Protein AF-A0AAW0KXF0-F1 (afdb_monomer)

Organism: Quercus suber (NCBI:txid58331)

Nearest PDB structures (foldseek):
  2ylj-assembly1_A  TM=8.358E-01  e=3.929E-02  Armoracia rusticana

Foldseek 3Di:
DPVVLVVVCCVQQPPDDPPDNDTDDQLAPPNVDPWLVSQVCVVVVNGPDPVSHDPVCNVDGPVVVVVVVVVVVVVVPPPDDDDCGCVVPPDPD

Solvent-accessible surface area (backbone atoms only — not comparable to full-atom values): 5871 Å² total; per-residue (Å²): 109,34,70,69,55,51,53,50,46,52,69,63,50,55,97,72,56,99,85,52,93,76,68,79,76,80,65,44,97,54,80,91,56,94,70,43,61,48,27,42,36,19,71,67,27,48,40,82,53,94,81,49,68,48,71,66,34,40,79,30,58,68,56,35,54,51,52,50,55,52,52,50,54,54,59,72,60,56,89,63,75,60,89,78,50,62,67,95,58,72,75,93,120

Radius of gyration: 19.14 Å; Cα contacts (8 Å, |Δi|>4): 65; chains: 1; bounding box: 47×27×45 Å

Structure (mmCIF, N/CA/C/O backbone):
data_AF-A0AAW0KXF0-F1
#
_entry.id   AF-A0AAW0KXF0-F1
#
loop_
_atom_site.group_PDB
_atom_site.id
_atom_site.type_symbol
_atom_site.label_atom_id
_atom_site.label_alt_id
_atom_site.label_comp_id
_atom_site.label_asym_id
_atom_site.label_entity_id
_atom_site.label_seq_id
_atom_site.pdbx_PDB_ins_code
_atom_site.Cartn_x
_atom_site.Cartn_y
_atom_site.Cartn_z
_atom_site.occupancy
_atom_site.B_iso_or_equiv
_atom_site.auth_seq_id
_atom_site.auth_comp_id
_atom_site.auth_asym_id
_atom_site.auth_atom_id
_atom_site.pdbx_PDB_model_num
ATOM 1 N N . MET A 1 1 ? 13.221 -8.656 -6.657 1.00 86.00 1 MET A N 1
ATOM 2 C CA . MET A 1 1 ? 12.964 -7.206 -6.759 1.00 86.00 1 MET A CA 1
ATOM 3 C C . MET A 1 1 ? 13.488 -6.741 -8.105 1.00 86.00 1 MET A C 1
ATOM 5 O O . MET A 1 1 ? 14.513 -7.252 -8.541 1.00 86.00 1 MET A O 1
ATOM 9 N N . GLU A 1 2 ? 12.760 -5.870 -8.795 1.00 94.62 2 GLU A N 1
ATOM 10 C CA . GLU A 1 2 ? 13.165 -5.325 -10.094 1.00 94.62 2 GLU A CA 1
ATOM 11 C C . GLU A 1 2 ? 14.437 -4.463 -9.927 1.00 94.62 2 GLU A C 1
ATOM 13 O O . GLU A 1 2 ? 14.457 -3.623 -9.026 1.00 94.62 2 GLU A O 1
ATOM 18 N N . PRO A 1 3 ? 15.503 -4.640 -10.737 1.00 96.50 3 PRO A N 1
ATOM 19 C CA . PRO A 1 3 ? 16.804 -4.012 -10.471 1.00 96.50 3 PRO A CA 1
ATOM 20 C C . PRO A 1 3 ?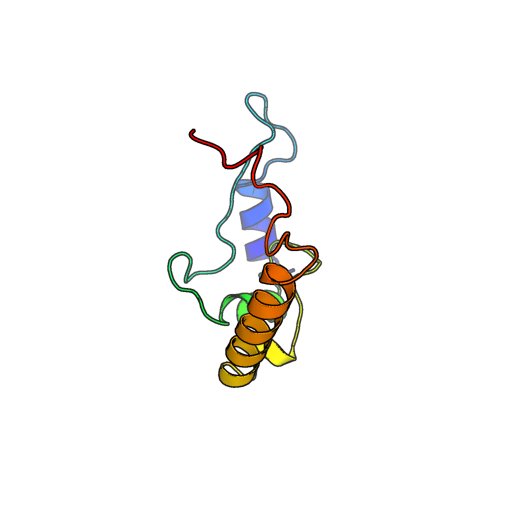 16.795 -2.479 -10.414 1.00 96.50 3 PRO A C 1
ATOM 22 O O . PRO A 1 3 ? 17.482 -1.889 -9.579 1.00 96.50 3 PRO A O 1
ATOM 25 N N . ARG A 1 4 ? 16.025 -1.806 -11.280 1.00 95.50 4 ARG A N 1
ATOM 26 C CA . ARG A 1 4 ? 15.929 -0.337 -11.265 1.00 95.50 4 ARG A CA 1
ATOM 27 C C . ARG A 1 4 ? 15.165 0.145 -10.040 1.00 95.50 4 ARG A C 1
ATOM 29 O O . ARG A 1 4 ? 15.561 1.138 -9.437 1.00 95.50 4 ARG A O 1
ATOM 36 N N . PHE A 1 5 ? 14.111 -0.563 -9.649 1.00 94.25 5 PHE A N 1
ATOM 37 C CA . PHE A 1 5 ? 13.385 -0.290 -8.417 1.00 94.25 5 PHE A CA 1
ATOM 38 C C . PHE A 1 5 ? 14.258 -0.506 -7.175 1.00 94.25 5 PHE A C 1
ATOM 40 O O . PHE A 1 5 ? 14.268 0.340 -6.289 1.00 94.25 5 PHE A O 1
ATOM 47 N N . GLU A 1 6 ? 15.073 -1.563 -7.135 1.00 94.62 6 GLU A N 1
ATOM 48 C CA . GLU A 1 6 ? 16.044 -1.764 -6.054 1.00 94.62 6 GLU A CA 1
ATOM 49 C C . GLU A 1 6 ? 17.046 -0.601 -5.974 1.00 94.62 6 GLU A C 1
ATOM 51 O O . GLU A 1 6 ? 17.306 -0.078 -4.888 1.00 94.62 6 GLU A O 1
ATOM 56 N N . ALA A 1 7 ? 17.592 -0.164 -7.113 1.00 95.00 7 ALA A N 1
ATOM 57 C CA . ALA A 1 7 ? 18.496 0.983 -7.162 1.00 95.00 7 ALA A CA 1
ATOM 58 C C . ALA A 1 7 ? 17.813 2.271 -6.667 1.00 95.00 7 ALA A C 1
ATOM 60 O O . ALA A 1 7 ? 18.405 3.018 -5.886 1.00 95.00 7 ALA A O 1
ATOM 61 N N . PHE A 1 8 ? 16.555 2.497 -7.058 1.00 93.31 8 PHE A N 1
ATOM 62 C CA . PHE A 1 8 ? 15.735 3.606 -6.571 1.00 93.31 8 PHE A CA 1
ATOM 63 C C . PHE A 1 8 ? 15.535 3.550 -5.048 1.00 93.31 8 PHE A C 1
ATOM 65 O O . PHE A 1 8 ? 15.741 4.557 -4.370 1.00 93.31 8 PHE A O 1
ATOM 72 N N . LEU A 1 9 ? 15.199 2.385 -4.487 1.00 92.50 9 LEU A N 1
ATOM 73 C CA . LEU A 1 9 ? 15.039 2.219 -3.040 1.00 92.50 9 LEU A CA 1
ATOM 74 C C . LEU A 1 9 ? 16.353 2.456 -2.292 1.00 92.50 9 LEU A C 1
ATOM 76 O O . LEU A 1 9 ? 16.358 3.148 -1.283 1.00 92.50 9 LEU A O 1
ATOM 80 N N . ARG A 1 10 ? 17.486 1.950 -2.793 1.00 91.88 10 ARG A N 1
ATOM 81 C CA . ARG A 1 10 ? 18.803 2.179 -2.169 1.00 91.88 10 ARG A CA 1
ATOM 82 C C . ARG A 1 10 ? 19.201 3.657 -2.142 1.00 91.88 10 ARG A C 1
ATOM 84 O O . ARG A 1 10 ? 19.896 4.065 -1.215 1.00 91.88 10 ARG A O 1
ATOM 91 N N . LEU A 1 11 ? 18.777 4.436 -3.140 1.00 90.94 11 LEU A N 1
ATOM 92 C CA . LEU A 1 11 ? 19.018 5.879 -3.201 1.00 90.94 11 LEU A CA 1
ATOM 93 C C . LEU A 1 11 ? 18.158 6.647 -2.181 1.00 90.94 11 LEU A C 1
ATOM 95 O O . LEU A 1 11 ? 18.667 7.532 -1.502 1.00 90.94 11 LEU A O 1
ATOM 99 N N . ASN A 1 12 ? 16.871 6.305 -2.069 1.00 90.06 12 ASN A N 1
ATOM 100 C CA . ASN A 1 12 ? 15.914 7.016 -1.207 1.00 90.06 12 ASN A CA 1
ATOM 101 C C . ASN A 1 12 ? 15.923 6.526 0.253 1.00 90.06 12 ASN A C 1
ATOM 103 O O . ASN A 1 12 ? 15.557 7.261 1.171 1.00 90.06 12 ASN A O 1
ATOM 107 N N . CYS A 1 13 ? 16.372 5.294 0.486 1.00 89.44 13 CYS A N 1
ATOM 108 C CA . CYS A 1 13 ? 16.456 4.658 1.797 1.00 89.44 13 CYS A CA 1
ATOM 109 C C . CYS A 1 13 ? 17.915 4.279 2.110 1.00 89.44 13 CYS A C 1
ATOM 111 O O . CYS A 1 13 ? 18.275 3.096 2.075 1.00 89.44 13 CYS A O 1
ATOM 113 N N . PRO A 1 14 ? 18.789 5.262 2.395 1.00 86.06 14 PRO A N 1
ATOM 114 C CA . PRO A 1 14 ? 20.182 4.984 2.712 1.00 86.06 14 PRO A CA 1
ATOM 115 C C . PRO A 1 14 ? 20.285 4.178 4.014 1.00 86.06 14 PRO A C 1
ATOM 117 O O . PRO A 1 14 ? 19.593 4.451 4.991 1.00 86.06 14 PRO A O 1
ATOM 120 N N . LYS A 1 15 ? 21.196 3.196 4.052 1.00 81.69 15 LYS A N 1
ATOM 121 C CA . LYS A 1 15 ? 21.423 2.351 5.244 1.00 81.69 15 LYS A CA 1
ATOM 122 C C . LYS A 1 15 ? 21.888 3.134 6.474 1.00 81.69 15 LYS A C 1
ATOM 124 O O . LYS A 1 15 ? 21.740 2.648 7.588 1.00 81.69 15 LYS A O 1
ATOM 129 N N . TRP A 1 16 ? 22.498 4.293 6.254 1.00 80.62 16 TRP A N 1
ATOM 130 C CA . TRP A 1 16 ? 23.027 5.164 7.290 1.00 80.62 16 TRP A CA 1
ATOM 131 C C . TRP A 1 16 ? 22.574 6.588 7.013 1.00 80.62 16 TRP A C 1
ATOM 133 O O . TRP A 1 16 ? 22.808 7.121 5.930 1.00 80.62 16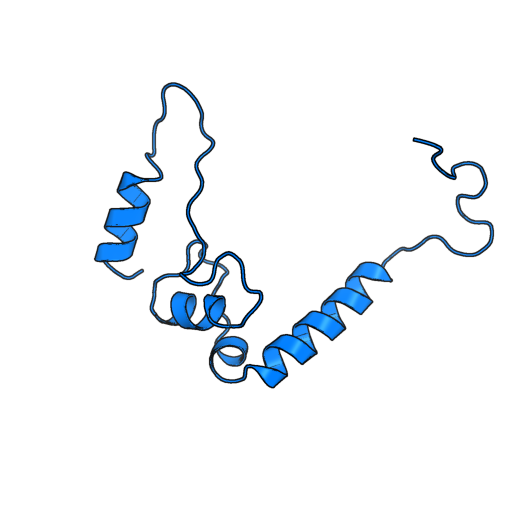 TRP A O 1
ATOM 143 N N . SER A 1 17 ? 21.945 7.197 8.009 1.00 79.00 17 SER A N 1
ATOM 144 C CA . SER A 1 17 ? 21.543 8.595 7.998 1.00 79.00 17 SER A CA 1
ATOM 145 C C . SER A 1 17 ? 22.079 9.251 9.261 1.00 79.00 17 SER A C 1
ATOM 147 O O . SER A 1 17 ? 21.911 8.728 10.359 1.00 79.00 17 SER A O 1
ATOM 149 N N . LEU A 1 18 ? 22.744 10.393 9.101 1.00 77.88 18 LEU A N 1
ATOM 150 C CA . LEU A 1 18 ? 23.307 11.159 10.218 1.00 77.88 18 LEU A CA 1
ATOM 151 C C . LEU A 1 18 ? 22.243 11.975 10.969 1.00 77.88 18 LEU A C 1
ATOM 153 O O . LEU A 1 18 ? 22.534 12.524 12.026 1.00 77.88 18 LEU A O 1
ATOM 157 N N . ILE A 1 19 ? 21.032 12.078 10.410 1.00 80.38 19 ILE A N 1
ATOM 158 C CA . ILE A 1 19 ? 19.969 12.971 10.892 1.00 80.38 19 ILE A CA 1
ATOM 159 C C . ILE A 1 19 ? 18.780 12.167 11.432 1.00 80.38 19 ILE A C 1
ATOM 161 O O . ILE A 1 19 ? 18.238 12.502 12.480 1.00 80.38 19 ILE A O 1
ATOM 165 N N . SER A 1 20 ? 18.354 11.112 10.726 1.00 79.25 20 SER A N 1
ATOM 166 C CA . SER A 1 20 ? 17.184 10.309 11.106 1.00 79.25 20 SER A CA 1
ATOM 167 C C . SER A 1 20 ? 17.155 8.951 10.409 1.00 79.25 20 SER A C 1
ATOM 169 O O . SER A 1 20 ? 17.37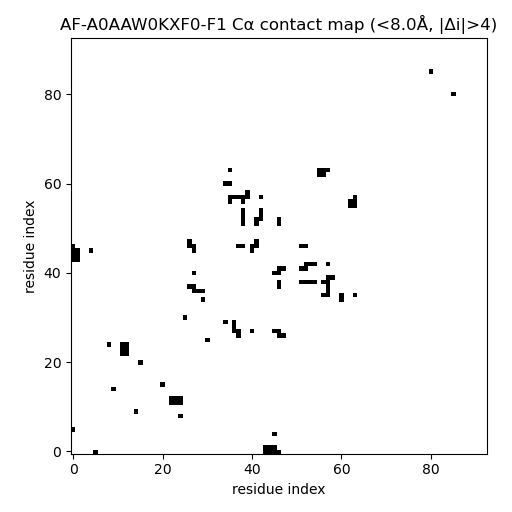8 8.872 9.203 1.00 79.25 20 SER A O 1
ATOM 171 N N . ASN A 1 21 ? 16.786 7.899 11.141 1.00 78.69 21 ASN A N 1
ATOM 172 C CA . ASN A 1 21 ? 16.544 6.561 10.584 1.00 78.69 21 ASN A CA 1
ATOM 173 C C . ASN A 1 21 ? 15.164 6.423 9.910 1.00 78.69 21 ASN A C 1
ATOM 175 O O . ASN A 1 21 ? 14.820 5.341 9.437 1.00 78.69 21 ASN A O 1
ATOM 179 N N . LEU A 1 22 ? 14.361 7.491 9.887 1.00 80.75 22 LEU A N 1
ATOM 180 C CA . LEU A 1 22 ? 13.078 7.529 9.192 1.00 80.75 22 LEU A CA 1
ATOM 181 C C . LEU A 1 22 ? 13.275 7.958 7.736 1.00 80.75 22 LEU A C 1
ATOM 183 O O . LEU A 1 22 ? 13.806 9.028 7.450 1.00 80.75 22 LEU A O 1
ATOM 187 N N . THR A 1 23 ? 12.794 7.119 6.828 1.00 86.38 23 THR A N 1
ATOM 188 C CA . THR A 1 23 ? 12.668 7.386 5.393 1.00 86.38 23 THR A CA 1
ATOM 189 C C . THR A 1 23 ? 11.287 6.921 4.941 1.00 86.38 23 THR A C 1
ATOM 191 O O . THR A 1 23 ? 10.650 6.109 5.617 1.00 86.38 23 THR A O 1
ATOM 194 N N . PHE A 1 24 ? 10.813 7.442 3.815 1.00 87.94 24 PHE A N 1
ATOM 195 C CA . PHE A 1 24 ? 9.575 7.003 3.194 1.00 87.94 24 PHE A CA 1
ATOM 196 C C . PHE A 1 24 ? 9.777 6.860 1.689 1.00 87.94 24 PHE A C 1
ATOM 198 O O . PHE A 1 24 ? 10.544 7.593 1.066 1.00 87.94 24 PHE A O 1
ATOM 205 N N . VAL A 1 25 ? 9.056 5.910 1.111 1.00 91.81 25 VAL A N 1
ATOM 206 C CA . VAL A 1 25 ? 8.915 5.727 -0.331 1.00 91.81 25 VAL A CA 1
ATOM 207 C C . VAL A 1 25 ? 7.457 5.426 -0.617 1.00 91.81 25 VAL A C 1
ATOM 209 O O . VAL A 1 25 ? 6.739 4.899 0.233 1.00 91.81 25 VAL A O 1
ATOM 212 N N . LEU A 1 26 ? 7.022 5.780 -1.816 1.00 91.25 26 LEU A N 1
ATOM 213 C CA . LEU A 1 26 ? 5.686 5.460 -2.286 1.00 91.25 26 LEU A CA 1
ATOM 214 C C . LEU A 1 26 ? 5.591 3.948 -2.542 1.00 91.25 26 LEU A C 1
ATOM 216 O O . LEU A 1 26 ? 6.521 3.353 -3.089 1.00 91.25 26 LEU A O 1
ATOM 220 N N . ASN A 1 27 ? 4.492 3.335 -2.107 1.00 88.00 27 ASN A N 1
ATOM 221 C CA . ASN A 1 27 ? 4.232 1.900 -2.243 1.00 88.00 27 ASN A CA 1
ATOM 222 C C . ASN A 1 27 ? 3.949 1.496 -3.702 1.00 88.00 27 ASN A C 1
ATOM 224 O O . ASN A 1 27 ? 4.354 0.413 -4.118 1.00 88.00 27 ASN A O 1
ATOM 228 N N . ASP A 1 28 ? 3.292 2.370 -4.470 1.00 92.50 28 ASP A N 1
ATOM 229 C CA . ASP A 1 28 ? 2.977 2.211 -5.893 1.00 92.50 28 ASP A CA 1
ATOM 230 C C . ASP A 1 28 ? 2.761 3.593 -6.576 1.00 92.50 28 ASP A C 1
ATOM 232 O O . ASP A 1 28 ? 2.910 4.629 -5.924 1.00 92.50 28 ASP A O 1
ATOM 236 N N . PRO A 1 29 ? 2.484 3.663 -7.895 1.00 92.44 29 PRO A N 1
ATOM 237 C CA . PRO A 1 29 ? 2.217 4.925 -8.597 1.00 92.44 29 PRO A CA 1
ATOM 238 C C . PRO A 1 29 ? 0.868 5.606 -8.291 1.00 92.44 29 PRO A C 1
ATOM 240 O O . PRO A 1 29 ? 0.697 6.763 -8.676 1.00 92.44 29 PRO A O 1
ATOM 243 N N . THR A 1 30 ? -0.091 4.933 -7.648 1.00 94.88 30 THR A N 1
ATOM 244 C CA . THR A 1 30 ? -1.448 5.435 -7.362 1.00 94.88 30 THR A CA 1
ATOM 245 C C . THR A 1 30 ? -1.618 5.790 -5.883 1.00 94.88 30 THR A C 1
ATOM 247 O O . THR A 1 30 ? -2.640 5.531 -5.266 1.00 94.88 30 THR A O 1
ATOM 250 N N . THR A 1 31 ? -0.651 6.510 -5.315 1.00 89.75 31 THR A N 1
ATOM 251 C CA . THR A 1 31 ? -0.501 6.736 -3.859 1.00 89.75 31 THR A CA 1
ATOM 252 C C . THR A 1 31 ? -1.646 7.427 -3.128 1.00 89.75 31 THR A C 1
ATOM 254 O O . THR A 1 31 ? -1.659 7.466 -1.900 1.00 89.75 31 THR A O 1
ATOM 257 N N . PHE A 1 32 ? -2.571 8.040 -3.860 1.00 93.31 32 PHE A N 1
ATOM 258 C CA . PHE A 1 32 ? -3.747 8.713 -3.307 1.00 93.31 32 PHE A CA 1
ATOM 259 C C . PHE A 1 32 ? -5.052 7.981 -3.638 1.00 93.31 32 PHE A C 1
ATOM 261 O O . PHE A 1 32 ? -6.133 8.498 -3.363 1.00 93.31 32 PHE A O 1
ATOM 268 N N . ILE A 1 33 ? -4.959 6.798 -4.243 1.00 95.50 33 ILE A N 1
ATOM 269 C CA . ILE A 1 33 ? -6.082 5.968 -4.654 1.00 95.50 33 ILE A CA 1
ATOM 270 C C . ILE A 1 33 ? -5.951 4.634 -3.928 1.00 95.50 33 ILE A C 1
ATOM 272 O O . ILE A 1 33 ? -4.888 4.027 -3.879 1.00 95.50 33 ILE A O 1
ATOM 276 N N . PHE A 1 34 ? -7.052 4.176 -3.343 1.00 94.88 34 PHE A N 1
ATOM 277 C CA . PHE A 1 34 ? -7.118 2.836 -2.786 1.00 94.88 34 PHE A CA 1
ATOM 278 C C . PHE A 1 34 ? -7.559 1.883 -3.897 1.00 94.88 34 PHE A C 1
ATOM 280 O O . PHE A 1 34 ? -8.717 1.923 -4.306 1.00 94.88 34 PHE A O 1
ATOM 287 N N . ASP A 1 35 ? -6.640 1.073 -4.413 1.00 95.19 35 ASP A N 1
ATOM 288 C CA . ASP A 1 35 ? -6.876 0.115 -5.493 1.00 95.19 35 ASP A CA 1
ATOM 289 C C . ASP A 1 35 ? -5.972 -1.128 -5.341 1.00 95.19 35 ASP A C 1
ATOM 291 O O . ASP A 1 35 ? -5.270 -1.293 -4.343 1.00 95.19 35 ASP A O 1
ATOM 295 N N . ASN A 1 36 ? -6.015 -2.044 -6.313 1.00 94.50 36 ASN A N 1
ATOM 296 C CA . ASN A 1 36 ? -5.188 -3.252 -6.313 1.00 94.50 36 ASN A CA 1
ATOM 297 C C . ASN A 1 36 ? -3.874 -3.112 -7.109 1.00 94.50 36 ASN A C 1
ATOM 299 O O . ASN A 1 36 ? -3.156 -4.105 -7.283 1.00 94.50 36 ASN A O 1
ATOM 303 N N . LEU A 1 37 ? -3.533 -1.908 -7.586 1.00 94.56 37 LEU A N 1
ATOM 304 C CA . LEU A 1 37 ? -2.293 -1.651 -8.320 1.00 94.56 37 LEU A CA 1
ATOM 305 C C . LEU A 1 37 ? -1.063 -1.881 -7.434 1.00 94.56 37 LEU A C 1
ATOM 307 O O . LEU A 1 37 ? -0.009 -2.285 -7.933 1.00 94.56 37 LEU A O 1
ATOM 311 N N . TYR A 1 38 ? -1.222 -1.725 -6.122 1.00 93.94 38 TYR A N 1
ATOM 312 C CA . TYR A 1 38 ? -0.275 -2.174 -5.109 1.00 93.94 38 TYR A CA 1
ATOM 313 C C . TYR A 1 38 ? 0.180 -3.629 -5.327 1.00 93.94 38 TYR A C 1
ATOM 315 O O . TYR A 1 38 ? 1.373 -3.898 -5.496 1.00 93.94 38 TYR A O 1
ATOM 323 N N . TYR A 1 39 ? -0.767 -4.570 -5.412 1.00 93.69 39 TYR A N 1
ATOM 324 C CA . TYR A 1 39 ? -0.465 -5.997 -5.575 1.00 93.69 39 TYR A CA 1
ATOM 325 C C . TYR A 1 39 ? 0.094 -6.310 -6.965 1.00 93.69 39 TYR A C 1
ATOM 327 O O . TYR A 1 39 ? 1.018 -7.115 -7.096 1.00 93.69 39 TYR A O 1
ATOM 335 N N . LEU A 1 40 ? -0.406 -5.635 -8.006 1.00 92.81 40 LEU A N 1
ATOM 336 C CA . LEU A 1 40 ? 0.135 -5.751 -9.365 1.00 92.81 40 LEU A CA 1
ATOM 337 C C . LEU A 1 40 ? 1.618 -5.350 -9.422 1.00 92.81 40 LEU A C 1
ATOM 339 O O . LEU A 1 40 ? 2.439 -6.080 -9.984 1.00 92.81 40 LEU A O 1
ATOM 343 N N . ASN A 1 41 ? 1.989 -4.229 -8.797 1.00 92.69 41 ASN A N 1
ATOM 344 C CA . ASN A 1 41 ? 3.385 -3.797 -8.709 1.00 92.69 41 ASN A CA 1
ATOM 345 C C . ASN A 1 41 ? 4.229 -4.752 -7.863 1.00 92.69 41 ASN A C 1
ATOM 347 O O . ASN A 1 41 ? 5.353 -5.079 -8.257 1.00 92.69 41 ASN A O 1
ATOM 351 N N . ALA A 1 42 ? 3.694 -5.242 -6.742 1.00 92.75 42 ALA A N 1
ATOM 352 C CA . ALA A 1 42 ? 4.375 -6.217 -5.899 1.00 92.75 42 ALA A CA 1
ATOM 353 C C . ALA A 1 42 ? 4.750 -7.488 -6.679 1.00 92.75 42 ALA A C 1
ATOM 355 O O . ALA A 1 42 ? 5.917 -7.893 -6.660 1.00 92.75 42 ALA A O 1
ATOM 356 N N . MET A 1 43 ? 3.814 -8.051 -7.455 1.00 91.44 43 MET A N 1
ATOM 357 C CA . MET A 1 43 ? 4.081 -9.194 -8.340 1.00 91.44 43 MET A CA 1
ATOM 358 C C . MET A 1 43 ? 5.111 -8.878 -9.430 1.00 91.44 43 MET A C 1
ATOM 360 O O . MET A 1 43 ? 5.939 -9.723 -9.765 1.00 91.44 43 MET A O 1
ATOM 364 N N . GLY A 1 44 ? 5.111 -7.646 -9.947 1.00 91.56 44 GLY A N 1
ATOM 365 C CA . GLY A 1 44 ? 6.116 -7.143 -10.889 1.00 91.56 44 GLY A CA 1
ATOM 366 C C . GLY A 1 44 ? 7.507 -6.917 -10.278 1.00 91.56 44 GLY A C 1
ATOM 367 O O . GLY A 1 44 ? 8.389 -6.363 -10.935 1.00 91.56 44 GLY A O 1
ATOM 368 N N . GLY A 1 45 ? 7.722 -7.302 -9.016 1.00 92.19 45 GLY A N 1
ATOM 369 C CA . GLY A 1 45 ? 8.982 -7.121 -8.302 1.00 92.19 45 GLY A CA 1
ATOM 370 C C . GLY A 1 45 ? 9.205 -5.699 -7.785 1.00 92.19 45 GLY A C 1
ATOM 371 O O . GLY A 1 45 ? 10.336 -5.383 -7.408 1.00 92.19 45 GLY A O 1
ATOM 372 N N . ARG A 1 46 ? 8.158 -4.865 -7.762 1.00 93.25 46 ARG A N 1
ATOM 373 C CA . ARG A 1 46 ? 8.164 -3.473 -7.282 1.00 93.25 46 ARG A CA 1
ATOM 374 C C . ARG A 1 46 ? 7.486 -3.294 -5.914 1.00 93.25 46 ARG A C 1
ATOM 376 O O . ARG A 1 46 ? 7.150 -2.180 -5.542 1.00 93.25 46 ARG A O 1
ATOM 383 N N . GLY A 1 47 ? 7.289 -4.375 -5.159 1.00 91.56 47 GLY A N 1
ATOM 384 C CA . GLY A 1 47 ? 6.795 -4.308 -3.779 1.00 91.56 47 GLY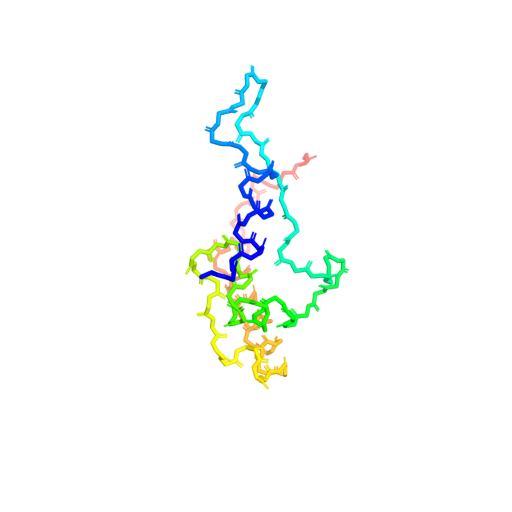 A CA 1
ATOM 385 C C . GLY A 1 47 ? 7.882 -3.796 -2.834 1.00 91.56 47 GLY A C 1
ATOM 386 O O . GLY A 1 47 ? 9.041 -4.204 -2.954 1.00 91.56 47 GLY A O 1
ATOM 387 N N . VAL A 1 48 ? 7.523 -2.898 -1.915 1.00 91.19 48 VAL A N 1
ATOM 388 C CA . VAL A 1 48 ? 8.472 -2.293 -0.964 1.00 91.19 48 VAL A CA 1
ATOM 389 C C . VAL A 1 48 ? 8.807 -3.268 0.165 1.00 91.19 48 VAL A C 1
ATOM 391 O O . VAL A 1 48 ? 9.979 -3.402 0.527 1.00 91.19 48 VAL A O 1
ATOM 394 N N . LEU A 1 49 ? 7.814 -3.980 0.705 1.00 87.94 49 LEU A N 1
ATOM 395 C CA . LEU A 1 49 ? 8.021 -4.968 1.757 1.00 87.94 49 LEU A CA 1
ATOM 396 C C . LEU A 1 49 ? 7.957 -6.384 1.179 1.00 87.94 49 LEU A C 1
ATOM 398 O O . LEU A 1 49 ? 7.244 -6.692 0.227 1.00 87.94 49 LEU A O 1
ATOM 402 N N . ARG A 1 50 ? 8.709 -7.301 1.794 1.00 77.56 50 ARG A N 1
ATOM 403 C CA . ARG A 1 50 ? 8.760 -8.710 1.364 1.00 77.56 50 ARG A CA 1
ATOM 404 C C . ARG A 1 50 ? 7.442 -9.465 1.560 1.00 77.56 50 ARG A C 1
ATOM 406 O O . ARG A 1 50 ? 7.299 -10.535 0.981 1.00 77.56 50 ARG A O 1
ATOM 413 N N . ILE A 1 51 ? 6.540 -8.948 2.391 1.00 83.50 51 ILE A N 1
ATOM 414 C CA . ILE A 1 51 ? 5.258 -9.583 2.724 1.00 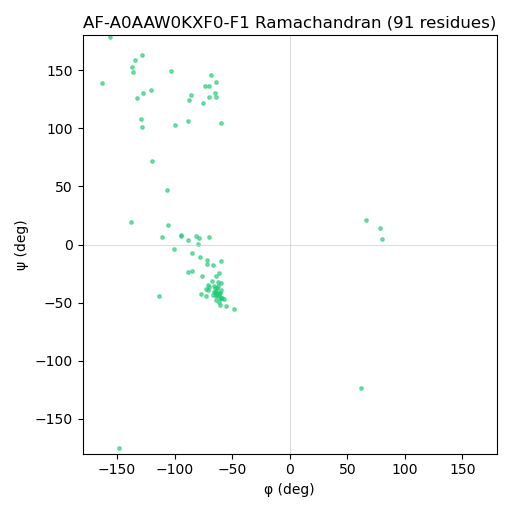83.50 51 ILE A CA 1
ATOM 415 C C . ILE A 1 51 ? 4.155 -9.258 1.699 1.00 83.50 51 ILE A C 1
ATOM 417 O O . ILE A 1 51 ? 3.090 -9.858 1.739 1.00 83.50 51 ILE A O 1
ATOM 421 N N . ASP A 1 52 ? 4.422 -8.362 0.746 1.00 75.88 52 ASP A N 1
ATOM 422 C CA . ASP A 1 52 ? 3.395 -7.682 -0.058 1.00 75.88 52 ASP A CA 1
ATOM 423 C C . ASP A 1 52 ? 2.849 -8.501 -1.243 1.00 75.88 52 ASP A C 1
ATOM 425 O O . ASP A 1 52 ? 2.114 -7.980 -2.081 1.00 75.88 52 ASP A O 1
ATOM 429 N N . VAL A 1 53 ? 3.220 -9.779 -1.369 1.00 73.25 53 VAL A N 1
ATOM 430 C CA . VAL A 1 53 ? 2.887 -10.582 -2.553 1.00 73.25 53 VAL A CA 1
ATOM 431 C C . VAL A 1 53 ? 1.680 -11.475 -2.279 1.00 73.25 53 VAL A C 1
ATOM 433 O O . VAL A 1 53 ? 1.819 -12.539 -1.684 1.00 73.25 53 VAL A O 1
ATOM 436 N N . GLU A 1 54 ? 0.515 -11.065 -2.788 1.00 81.00 54 GLU A N 1
ATOM 437 C CA . GLU A 1 54 ? -0.702 -11.885 -2.857 1.00 81.00 54 GLU A CA 1
ATOM 438 C C . GLU A 1 54 ? -1.272 -11.859 -4.282 1.00 81.00 54 GLU A C 1
ATOM 440 O O . GLU A 1 54 ? -1.804 -10.848 -4.749 1.00 81.00 54 GLU A O 1
ATOM 445 N N . MET A 1 55 ? -1.141 -12.980 -4.996 1.00 82.06 55 MET A N 1
ATOM 446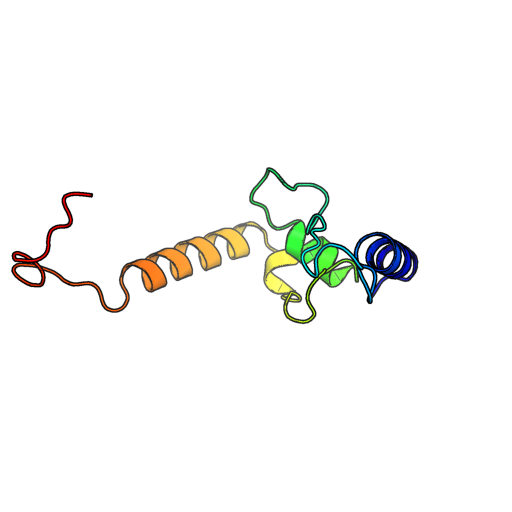 C CA . MET A 1 55 ? -1.438 -13.057 -6.431 1.00 82.06 55 MET A CA 1
ATOM 447 C C . MET A 1 55 ? -2.923 -12.839 -6.742 1.00 82.06 55 MET A C 1
ATOM 449 O O . MET A 1 55 ? -3.253 -12.208 -7.746 1.00 82.06 55 MET A O 1
ATOM 453 N N . HIS A 1 56 ? -3.819 -13.319 -5.875 1.00 88.31 56 HIS A N 1
ATOM 454 C CA . HIS A 1 56 ? -5.264 -13.255 -6.114 1.00 88.31 56 HIS A CA 1
ATOM 455 C C . HIS A 1 56 ? -5.806 -11.824 -6.097 1.00 88.31 56 HIS A C 1
ATOM 457 O O . HIS A 1 56 ? -6.755 -11.517 -6.812 1.00 88.31 56 HIS A O 1
ATOM 463 N N . PHE A 1 57 ? -5.210 -10.932 -5.304 1.00 92.50 57 PHE A N 1
ATOM 464 C CA . PHE A 1 57 ? -5.637 -9.532 -5.249 1.00 92.50 57 PHE A CA 1
ATOM 465 C C . PHE A 1 57 ? -5.163 -8.726 -6.455 1.00 92.50 57 PHE A C 1
ATOM 467 O O . PHE A 1 57 ? -5.819 -7.768 -6.861 1.00 92.50 57 PHE A O 1
ATOM 474 N N . ALA A 1 58 ? -4.057 -9.129 -7.076 1.00 92.19 58 ALA A N 1
ATOM 475 C CA . ALA A 1 58 ? -3.562 -8.468 -8.271 1.00 92.19 58 ALA A CA 1
ATOM 476 C C . ALA A 1 58 ? -4.423 -8.768 -9.511 1.00 92.19 58 ALA A C 1
ATOM 478 O O . ALA A 1 58 ? -4.635 -7.885 -10.338 1.00 92.19 58 ALA A O 1
ATOM 479 N N . THR A 1 59 ? -4.922 -9.999 -9.650 1.00 93.62 59 THR A N 1
ATOM 480 C CA . THR A 1 59 ? -5.673 -10.435 -10.840 1.00 93.62 59 THR A CA 1
ATOM 481 C C . THR A 1 59 ? -7.174 -10.176 -10.753 1.00 93.62 59 THR A C 1
ATOM 483 O O . THR A 1 59 ? -7.814 -10.044 -11.794 1.00 93.62 59 THR A O 1
ATOM 486 N N . ASP A 1 60 ? -7.732 -10.069 -9.545 1.00 94.50 60 ASP A N 1
ATOM 487 C CA . ASP A 1 60 ? -9.156 -9.821 -9.323 1.00 94.50 60 ASP A CA 1
ATOM 488 C C . ASP A 1 60 ? -9.374 -8.641 -8.364 1.00 94.50 60 ASP A C 1
ATOM 490 O O . ASP A 1 60 ? -9.275 -8.742 -7.137 1.00 94.50 60 ASP A O 1
ATOM 494 N N . HIS A 1 61 ? -9.705 -7.497 -8.961 1.00 93.88 61 HIS A N 1
ATOM 495 C CA . HIS A 1 61 ? -10.005 -6.261 -8.247 1.00 93.88 61 HIS A CA 1
ATOM 496 C C . HIS A 1 61 ? -11.257 -6.391 -7.366 1.00 93.88 61 HIS A C 1
ATOM 498 O O . HIS A 1 61 ? -11.269 -5.914 -6.234 1.00 93.88 61 HIS A O 1
ATOM 504 N N . GLY A 1 62 ? -12.306 -7.066 -7.848 1.00 96.62 62 GLY A N 1
ATOM 505 C CA . GLY A 1 62 ? -13.547 -7.242 -7.091 1.00 96.62 62 GLY A CA 1
ATOM 506 C C . GLY A 1 62 ? -13.333 -8.113 -5.856 1.00 96.62 62 GLY A C 1
ATOM 507 O O . GLY A 1 62 ? -13.774 -7.761 -4.759 1.00 96.62 62 GLY A O 1
ATOM 508 N N . HIS A 1 63 ? -12.585 -9.204 -6.015 1.00 95.62 63 HIS A N 1
ATOM 509 C CA . HIS A 1 63 ? -12.184 -10.070 -4.912 1.00 95.62 63 HIS A CA 1
ATOM 510 C C . HIS A 1 63 ? -11.326 -9.327 -3.881 1.00 95.62 63 HIS A C 1
ATOM 512 O O . HIS A 1 63 ? -11.581 -9.464 -2.684 1.00 95.62 63 HIS A O 1
ATOM 518 N N . PHE A 1 64 ? -10.373 -8.492 -4.313 1.00 95.25 64 PHE A N 1
ATOM 519 C CA . PHE A 1 64 ? -9.588 -7.650 -3.403 1.00 95.25 64 PHE A CA 1
ATOM 520 C C . PHE A 1 64 ? -10.481 -6.766 -2.519 1.00 95.25 64 PHE A C 1
ATOM 522 O O . PHE A 1 64 ? -10.381 -6.822 -1.292 1.00 95.25 64 PHE A O 1
ATOM 529 N N . PHE A 1 65 ? -11.393 -5.994 -3.113 1.00 97.38 65 PHE A N 1
ATOM 530 C CA . PHE A 1 65 ? -12.279 -5.115 -2.344 1.00 97.38 65 PHE A CA 1
ATOM 531 C C . PHE A 1 65 ? -13.231 -5.885 -1.428 1.00 97.38 65 PHE A C 1
ATOM 533 O O . PHE A 1 65 ? -13.496 -5.461 -0.297 1.00 97.38 65 PHE A O 1
ATOM 540 N N . HIS A 1 66 ? -13.732 -7.031 -1.888 1.00 97.62 66 HIS A N 1
ATOM 541 C CA . HIS A 1 66 ? -14.584 -7.888 -1.077 1.00 97.62 66 HIS A CA 1
ATOM 542 C C . HIS A 1 66 ? -13.835 -8.448 0.142 1.00 97.62 66 HIS A C 1
ATOM 544 O O . HIS A 1 66 ? -14.323 -8.350 1.271 1.00 97.62 66 HIS A O 1
ATOM 550 N N . ALA A 1 67 ? -12.625 -8.972 -0.061 1.00 96.44 67 ALA A N 1
ATOM 551 C CA . ALA A 1 67 ? -11.788 -9.491 1.014 1.00 96.44 67 ALA A CA 1
ATOM 552 C C . ALA A 1 67 ? -11.382 -8.385 2.000 1.00 96.44 67 ALA A C 1
ATOM 554 O O . ALA A 1 67 ? -11.503 -8.570 3.212 1.00 96.44 67 ALA A O 1
ATOM 555 N N . PHE A 1 68 ? -10.969 -7.217 1.495 1.00 95.94 68 PHE A N 1
ATOM 556 C CA . PHE A 1 68 ? -10.584 -6.077 2.323 1.00 95.94 68 PHE A CA 1
ATOM 557 C C . PHE A 1 68 ? -11.739 -5.591 3.205 1.00 95.94 68 PHE A C 1
ATOM 559 O O . PHE A 1 68 ? -11.585 -5.477 4.420 1.00 95.94 68 PHE A O 1
ATOM 566 N N . SER A 1 69 ? -12.909 -5.339 2.613 1.00 97.75 69 SER A N 1
ATOM 567 C CA . SER A 1 69 ? -14.081 -4.854 3.356 1.00 97.75 69 SER A CA 1
ATOM 568 C C . SER A 1 69 ? -14.540 -5.855 4.420 1.00 97.75 69 SER A C 1
ATOM 570 O O . SER A 1 69 ? -14.802 -5.468 5.560 1.00 97.75 69 SER A O 1
ATOM 572 N N . THR A 1 70 ? -14.546 -7.148 4.088 1.00 98.06 70 THR A N 1
ATOM 573 C CA . THR A 1 70 ? -14.870 -8.228 5.030 1.00 98.06 70 THR A CA 1
ATOM 574 C C . THR A 1 70 ? -13.887 -8.263 6.201 1.00 98.06 70 THR A C 1
ATOM 576 O O . THR A 1 70 ? -14.302 -8.259 7.362 1.00 98.06 70 THR A O 1
ATOM 579 N N . ALA A 1 71 ? -12.583 -8.237 5.915 1.00 96.94 71 ALA A N 1
ATOM 580 C CA . ALA A 1 71 ? -11.543 -8.252 6.938 1.00 96.94 71 ALA A CA 1
ATOM 581 C C . ALA A 1 71 ? -11.594 -7.003 7.832 1.00 96.94 71 ALA A C 1
ATOM 583 O O . ALA A 1 71 ? -11.408 -7.106 9.044 1.00 96.94 71 ALA A O 1
ATOM 584 N N . PHE A 1 72 ? -11.900 -5.832 7.268 1.00 97.12 72 PHE A N 1
ATOM 585 C CA . PHE A 1 72 ? -12.019 -4.590 8.029 1.00 97.12 72 PHE A CA 1
ATOM 586 C C . PHE A 1 72 ? -13.193 -4.627 9.023 1.00 97.12 72 PHE A C 1
ATOM 588 O O . PHE A 1 72 ? -13.050 -4.215 10.177 1.00 97.12 72 PHE A O 1
ATOM 595 N N . VAL A 1 73 ? -14.344 -5.185 8.626 1.00 97.38 73 VAL A N 1
ATOM 596 C CA . VAL A 1 73 ? -15.483 -5.396 9.540 1.00 97.38 73 VAL A CA 1
ATOM 597 C C . VAL A 1 73 ? -15.117 -6.375 10.659 1.00 97.38 73 VAL A C 1
ATOM 599 O O . VAL A 1 73 ? -15.394 -6.112 11.829 1.00 97.38 73 VAL A O 1
ATOM 602 N N . MET A 1 74 ? -14.439 -7.478 10.339 1.00 96.88 74 MET A N 1
ATOM 603 C CA . MET A 1 74 ? -13.966 -8.423 11.359 1.00 96.88 74 MET A CA 1
ATOM 604 C C . MET A 1 74 ? -12.998 -7.760 12.346 1.00 96.88 74 MET A C 1
ATOM 606 O O . MET A 1 74 ? -13.163 -7.893 13.555 1.00 96.88 74 MET A O 1
ATOM 610 N N . LEU A 1 75 ? -12.02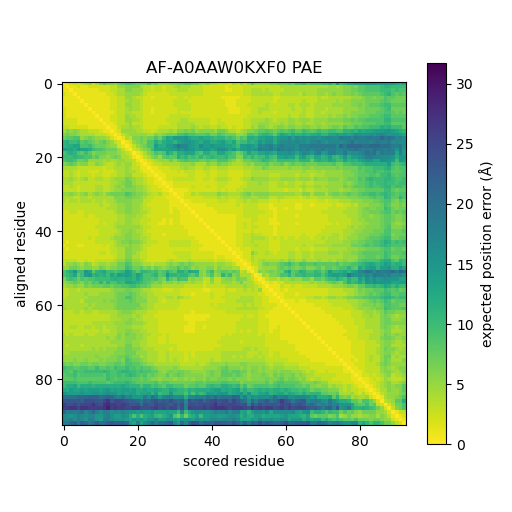2 -6.997 11.847 1.00 96.56 75 LEU A N 1
ATOM 611 C CA . LEU A 1 75 ? -11.053 -6.293 12.686 1.00 96.56 75 LEU A CA 1
ATOM 612 C C . LEU A 1 75 ? -11.731 -5.264 13.601 1.00 96.56 75 LEU A C 1
ATOM 614 O O . LEU A 1 75 ? -11.416 -5.192 14.785 1.00 96.56 75 LEU A O 1
ATOM 618 N N . SER A 1 76 ? -12.678 -4.491 13.067 1.00 95.75 76 SER A N 1
ATOM 619 C CA . SER A 1 76 ? -13.393 -3.446 13.819 1.00 95.75 76 SER A CA 1
ATOM 620 C C . SER A 1 76 ? -14.383 -3.981 14.854 1.00 95.75 76 SER A C 1
ATOM 622 O O . SER A 1 76 ? -14.781 -3.243 15.752 1.00 95.75 76 SER A O 1
ATOM 624 N N . THR A 1 77 ? -14.766 -5.253 14.762 1.00 95.00 77 THR A N 1
ATOM 625 C CA . THR A 1 77 ? -15.653 -5.918 15.728 1.00 95.00 77 THR A CA 1
ATOM 626 C C . THR A 1 77 ? -14.893 -6.794 16.723 1.00 95.00 77 THR A C 1
ATOM 628 O O . THR A 1 77 ? -15.482 -7.322 17.668 1.00 95.00 77 THR A O 1
ATOM 631 N N . LEU A 1 78 ? -13.574 -6.924 16.565 1.00 95.19 78 LEU A N 1
ATOM 632 C CA . LEU A 1 78 ? -12.752 -7.763 17.422 1.00 95.19 78 LEU A CA 1
ATOM 633 C C . LEU A 1 78 ? -12.520 -7.105 18.788 1.00 95.19 78 LEU A C 1
ATOM 635 O O . LEU A 1 78 ? -11.952 -6.021 18.887 1.00 95.19 78 LEU A O 1
ATOM 639 N N . GLY A 1 79 ? -12.924 -7.793 19.859 1.00 91.19 79 GLY A N 1
ATOM 640 C CA . GLY A 1 79 ? -12.629 -7.376 21.236 1.00 91.19 79 GLY A CA 1
ATOM 641 C C . GLY A 1 79 ? -13.304 -6.070 21.668 1.00 91.19 79 GLY A C 1
ATOM 642 O O . GLY A 1 79 ? -12.833 -5.426 22.606 1.00 91.19 79 GLY A O 1
ATOM 643 N N . ILE A 1 80 ? -14.381 -5.662 20.990 1.00 92.12 80 ILE A N 1
ATOM 644 C CA . ILE A 1 80 ? -15.090 -4.423 2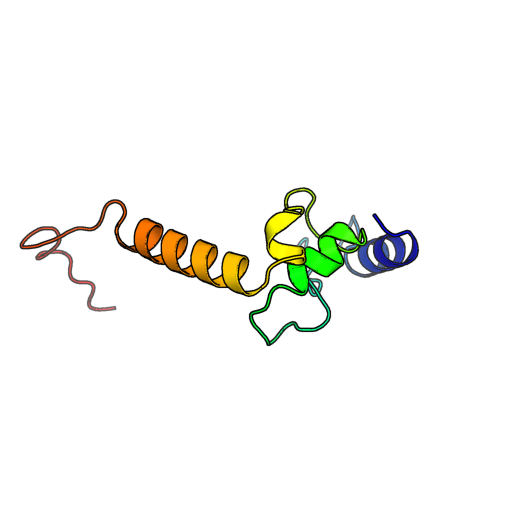1.309 1.00 92.12 80 ILE A CA 1
ATOM 645 C C . ILE A 1 80 ? -15.801 -4.503 22.664 1.00 92.12 80 ILE A C 1
ATOM 647 O O . ILE A 1 80 ? -16.328 -5.543 23.062 1.00 92.12 80 ILE A O 1
ATOM 651 N N . LEU A 1 81 ? -15.850 -3.363 23.349 1.00 91.25 81 LEU A N 1
ATOM 652 C CA . LEU A 1 81 ? -16.672 -3.174 24.538 1.00 91.25 81 LEU A CA 1
ATOM 653 C C . LEU A 1 81 ? -18.084 -2.766 24.107 1.00 91.25 81 LEU A C 1
ATOM 655 O O . LEU A 1 81 ? -18.240 -1.833 23.320 1.00 91.25 81 LEU A O 1
ATOM 659 N N . THR A 1 82 ? -19.112 -3.448 24.613 1.00 89.62 82 THR A N 1
ATOM 660 C CA . THR A 1 82 ? -20.521 -3.150 24.294 1.00 89.62 82 THR A CA 1
ATOM 661 C C . THR A 1 82 ? -21.376 -2.983 25.553 1.00 89.62 82 THR A C 1
ATOM 663 O O . THR A 1 82 ? -20.986 -3.366 26.660 1.00 89.62 82 THR A O 1
ATOM 666 N N . GLY A 1 83 ? -22.560 -2.379 25.408 1.00 85.94 83 GLY A N 1
ATOM 667 C CA . GLY A 1 83 ? -23.475 -2.134 26.525 1.00 85.94 83 GLY A CA 1
ATOM 668 C C . GLY A 1 83 ? -22.856 -1.217 27.582 1.00 85.94 83 GLY A C 1
ATOM 669 O O . GLY A 1 83 ? -22.419 -0.113 27.273 1.00 85.94 83 GLY A O 1
ATOM 670 N N . ASN A 1 84 ? -22.798 -1.688 28.831 1.00 85.12 84 ASN A N 1
ATOM 671 C CA . ASN A 1 84 ? -22.260 -0.907 29.949 1.00 85.12 84 ASN A CA 1
ATOM 672 C C . ASN A 1 84 ? -20.739 -1.068 30.145 1.00 85.12 84 ASN A C 1
ATOM 674 O O . ASN A 1 84 ? -20.168 -0.529 31.097 1.00 85.12 84 ASN A O 1
ATOM 678 N N . GLN A 1 85 ? -20.065 -1.809 29.262 1.00 84.62 85 GLN A N 1
ATOM 679 C CA . GLN A 1 85 ? -18.615 -1.954 29.300 1.00 84.62 85 GLN A CA 1
ATOM 680 C C . GLN A 1 85 ? -17.950 -0.632 28.889 1.00 84.62 85 GLN A C 1
ATOM 682 O O . GLN A 1 85 ? -18.257 -0.068 27.846 1.00 84.62 85 GLN A O 1
ATOM 687 N N . GLY A 1 86 ? -17.041 -0.114 29.720 1.00 74.62 86 GLY A N 1
ATOM 688 C CA . GLY A 1 86 ? -16.324 1.137 29.436 1.00 74.62 86 GLY A CA 1
ATOM 689 C C . GLY A 1 86 ? -17.100 2.433 29.726 1.00 74.62 86 GLY A C 1
ATOM 690 O O . GLY A 1 86 ? -16.559 3.507 29.486 1.00 74.62 86 GLY A O 1
ATOM 691 N N . VAL A 1 87 ? -18.314 2.372 30.295 1.00 65.38 87 VAL A N 1
ATOM 692 C CA . VAL A 1 87 ? -19.163 3.554 30.590 1.00 65.38 87 VAL A CA 1
ATOM 693 C C . VAL A 1 87 ? -18.498 4.564 31.535 1.00 65.38 87 VAL A C 1
ATOM 695 O O . VAL A 1 87 ? -18.645 5.768 31.347 1.00 65.38 87 VAL A O 1
ATOM 698 N N . ASN A 1 88 ? -17.676 4.106 32.482 1.00 60.12 88 ASN A N 1
ATOM 699 C CA . ASN A 1 88 ? -16.878 4.994 33.342 1.00 60.12 88 ASN A CA 1
ATOM 700 C C . ASN A 1 88 ? -15.613 5.551 32.648 1.00 60.12 88 ASN A C 1
ATOM 702 O O . ASN A 1 88 ? -14.788 6.188 33.298 1.00 60.12 88 ASN A O 1
ATOM 706 N N . VAL A 1 89 ? -15.429 5.285 31.349 1.00 63.72 89 VAL A N 1
ATOM 707 C CA . VAL A 1 89 ? -14.202 5.560 30.580 1.00 63.72 89 VAL A CA 1
ATOM 708 C C . VAL A 1 89 ? -14.503 6.133 29.184 1.00 63.72 89 VAL A C 1
ATOM 710 O O . VAL A 1 89 ? -13.630 6.104 28.315 1.00 63.72 89 VAL A O 1
ATOM 713 N N . ILE A 1 90 ? -15.705 6.682 28.936 1.00 74.38 90 ILE A N 1
ATOM 714 C CA . ILE A 1 90 ? -15.956 7.459 27.707 1.00 74.38 90 ILE A CA 1
ATOM 715 C C . ILE A 1 90 ? -14.969 8.635 27.702 1.00 74.38 90 ILE A C 1
ATOM 717 O O . ILE A 1 90 ? -15.115 9.586 28.475 1.00 74.38 90 ILE A O 1
ATOM 721 N N . ARG A 1 91 ? -13.923 8.541 26.869 1.00 80.25 91 ARG A N 1
ATOM 722 C CA . ARG A 1 91 ? -12.886 9.575 26.773 1.00 80.25 91 ARG A CA 1
ATOM 723 C C . ARG A 1 91 ? -13.515 10.864 26.266 1.00 80.25 91 ARG A C 1
ATOM 725 O O . ARG A 1 91 ? -14.167 10.876 25.230 1.00 80.25 91 ARG A O 1
ATOM 732 N N . LYS A 1 92 ? -13.288 11.948 27.007 1.00 82.75 92 LYS A N 1
ATOM 733 C CA . LYS A 1 92 ? -13.710 13.313 26.654 1.00 82.75 92 LYS A CA 1
ATOM 734 C C . LYS A 1 92 ? -12.619 14.119 25.934 1.00 82.75 92 LYS A C 1
ATOM 736 O O . LYS A 1 92 ? -12.778 15.326 25.778 1.00 82.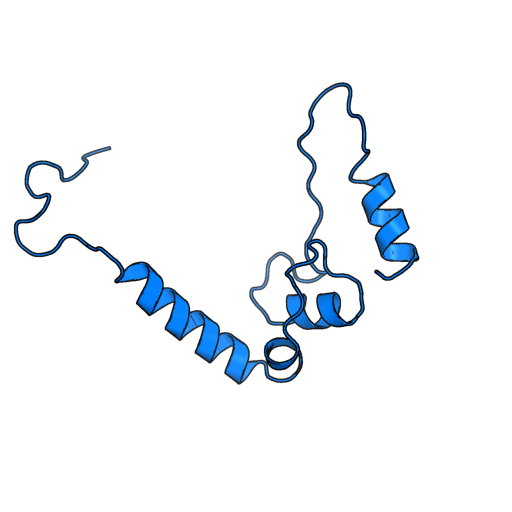75 92 LYS A O 1
ATOM 741 N N . HIS A 1 93 ? -11.514 13.472 25.569 1.00 71.62 93 HIS A N 1
ATOM 742 C CA . HIS A 1 93 ? -10.378 14.072 24.875 1.00 71.62 93 HIS A CA 1
ATOM 743 C C . HIS A 1 93 ? -10.263 13.460 23.490 1.00 71.62 93 HIS A C 1
ATOM 745 O O . HIS A 1 93 ? -10.169 12.209 23.441 1.00 71.62 93 HIS A O 1
#

InterPro domains:
  IPR002016 Haem peroxidase [PS50873] (1-93)
  IPR010255 Haem peroxidase superfamily [SSF48113] (2-87)

pLDDT: mean 89.02, std 8.1, range [60.12, 98.06]

Secondary structure (DSSP, 8-state):
--HHHHHHHHHHS-S--SS-S-----SSS-TTS-SSHHHHHIIIII-SSTT---HHHHH-HHHHHHHHHHHHHHHHHTT---TTTTGGG----

Mean predicted aligned error: 6.14 Å

Sequence (93 aa):
MEPRFEAFLRLNCPKWSLISNLTFVLNDPTTFIFDNLYYLNAMGGRGVLRIDVEMHFATDHGHFFHAFSTAFVMLSTLGILTGNQGVNVIRKH